Protein AF-A0A5J4T3P8-F1 (afdb_monom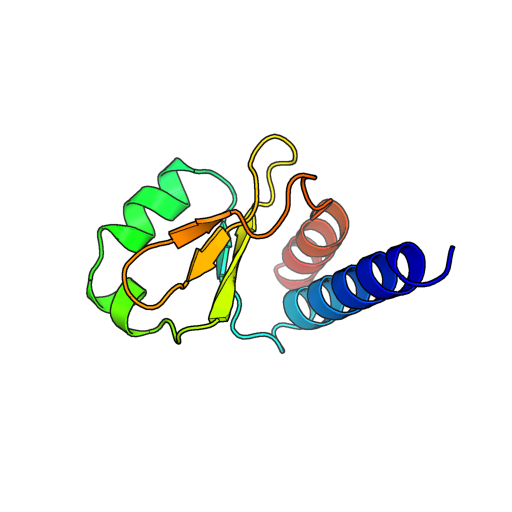er)

Mean predicted aligned error: 8.93 Å

pLDDT: mean 73.07, std 10.67, range [45.59, 88.94]

Organism: NCBI:txid222440

Secondary structure (DSSP, 8-state):
--HHHHHHHHHHHHHHHHHTT-S-PEEESSHHHHHHHHHSHHHHTTPPTT-EEEESSTTS--EEE-SSSEEES-SS---THHHHHHHHHHT-

Nearest PDB structures (foldseek):
  7r8y-assembly1_B  TM=4.433E-01  e=2.790E+00  synthetic construct
  2in3-assembly1_A  TM=2.493E-01  e=2.607E+00  Nitrosomonas europaea
  8rkd-assembly1_B  TM=4.887E-01  e=9.488E+00  Caulobacter vibrioides NA1000

Structure (mmCIF, N/CA/C/O backbone):
data_AF-A0A5J4T3P8-F1
#
_entry.id   AF-A0A5J4T3P8-F1
#
loop_
_atom_site.group_PDB
_atom_site.id
_atom_site.type_symbol
_atom_site.label_atom_id
_atom_site.label_alt_id
_atom_site.label_comp_id
_atom_site.label_asym_id
_atom_site.label_entity_id
_atom_site.label_seq_id
_atom_site.pdbx_PDB_ins_code
_atom_site.Cartn_x
_atom_site.Cartn_y
_atom_site.Cartn_z
_atom_site.occupancy
_atom_site.B_iso_or_equiv
_atom_site.auth_seq_id
_atom_site.auth_comp_id
_atom_site.auth_asym_id
_atom_site.auth_atom_id
_atom_site.pdbx_PDB_model_num
ATOM 1 N N . MET A 1 1 ? 5.740 -10.976 -26.769 1.00 58.03 1 MET A N 1
ATOM 2 C CA . MET A 1 1 ? 6.023 -9.708 -26.065 1.00 58.03 1 MET A CA 1
ATOM 3 C C . MET A 1 1 ? 4.759 -8.845 -26.080 1.00 58.03 1 MET A C 1
ATOM 5 O O . MET A 1 1 ? 4.651 -7.922 -26.867 1.00 58.03 1 MET A O 1
ATOM 9 N N . LEU A 1 2 ? 3.752 -9.234 -25.294 1.00 52.75 2 LEU A N 1
ATOM 10 C CA . LEU A 1 2 ? 2.438 -8.563 -25.208 1.00 52.75 2 LEU A CA 1
ATOM 11 C C . LEU A 1 2 ? 1.976 -8.513 -23.749 1.00 52.75 2 LEU A C 1
ATOM 13 O O . LEU A 1 2 ? 1.510 -7.481 -23.291 1.00 52.75 2 LEU A O 1
ATOM 17 N N . VAL A 1 3 ? 2.213 -9.601 -23.010 1.00 46.84 3 VAL A N 1
ATOM 18 C CA . VAL A 1 3 ? 1.897 -9.729 -21.581 1.00 46.84 3 VAL A CA 1
ATOM 19 C C . VAL A 1 3 ? 2.618 -8.668 -20.742 1.00 46.84 3 VAL A C 1
ATOM 21 O O . VAL A 1 3 ? 1.964 -7.958 -19.994 1.00 46.84 3 VAL A O 1
ATOM 24 N N . SER A 1 4 ? 3.923 -8.462 -20.953 1.00 53.00 4 SER A N 1
ATOM 25 C CA . SER A 1 4 ? 4.698 -7.441 -20.229 1.00 53.00 4 SER A CA 1
ATOM 26 C C . SER A 1 4 ? 4.191 -6.018 -20.489 1.00 53.00 4 SER A C 1
ATOM 28 O O . SER A 1 4 ? 4.089 -5.226 -19.569 1.00 53.00 4 SER A O 1
ATOM 30 N N . SER A 1 5 ? 3.786 -5.702 -21.727 1.00 58.31 5 SER A N 1
ATOM 31 C CA . SER A 1 5 ? 3.236 -4.377 -22.055 1.00 58.31 5 SER A CA 1
ATOM 32 C C . SER A 1 5 ? 1.837 -4.155 -21.479 1.00 58.31 5 SER A C 1
ATOM 34 O O . SER A 1 5 ? 1.453 -3.008 -21.267 1.00 58.31 5 SER A O 1
ATOM 36 N N . LEU A 1 6 ? 1.067 -5.227 -21.274 1.00 56.47 6 LEU A N 1
ATOM 37 C CA . LEU A 1 6 ? -0.233 -5.178 -20.610 1.00 56.47 6 LEU A CA 1
ATOM 38 C C . LEU A 1 6 ? -0.071 -4.931 -19.108 1.00 56.47 6 LEU A C 1
ATOM 40 O O . LEU A 1 6 ? -0.781 -4.082 -18.588 1.00 56.47 6 LEU A O 1
ATOM 44 N N . VAL A 1 7 ? 0.889 -5.601 -18.461 1.00 57.31 7 VAL A N 1
ATOM 45 C CA . VAL A 1 7 ? 1.233 -5.399 -17.040 1.00 57.31 7 VAL A CA 1
ATOM 46 C C . VAL A 1 7 ? 1.682 -3.958 -16.789 1.00 57.31 7 VAL A C 1
ATOM 48 O O . VAL A 1 7 ? 1.044 -3.260 -16.011 1.00 57.31 7 VAL A O 1
ATOM 51 N N . THR A 1 8 ? 2.650 -3.447 -17.560 1.00 62.34 8 THR A N 1
ATOM 52 C CA . THR A 1 8 ? 3.115 -2.052 -17.423 1.00 62.34 8 THR A CA 1
ATOM 53 C C . THR A 1 8 ? 2.003 -1.031 -17.675 1.00 62.34 8 THR A C 1
ATOM 55 O O . THR A 1 8 ? 1.965 0.036 -17.068 1.00 62.34 8 THR A O 1
ATOM 58 N N . LYS A 1 9 ? 1.073 -1.333 -18.588 1.00 64.62 9 LYS A N 1
ATOM 59 C CA . LYS A 1 9 ? -0.068 -0.452 -18.861 1.00 64.62 9 LYS A CA 1
ATOM 60 C C . LYS A 1 9 ? -1.107 -0.483 -17.738 1.00 64.62 9 LYS A C 1
ATOM 62 O O . LYS A 1 9 ? -1.750 0.538 -17.513 1.00 64.62 9 LYS A O 1
ATOM 67 N N . LEU A 1 10 ? -1.291 -1.629 -17.083 1.00 67.19 10 LEU A N 1
ATOM 68 C CA . LEU A 1 10 ? -2.197 -1.773 -15.947 1.00 67.19 10 LEU A CA 1
ATOM 69 C C . LEU A 1 10 ? -1.659 -1.002 -14.736 1.00 67.19 10 LEU A C 1
ATOM 71 O O . LEU A 1 10 ? -2.393 -0.202 -14.174 1.00 67.19 10 LEU A O 1
ATOM 75 N N . GLN A 1 11 ? -0.361 -1.131 -14.450 1.00 66.81 11 GLN A N 1
ATOM 76 C CA . GLN A 1 11 ? 0.325 -0.384 -13.389 1.00 66.81 11 GLN A CA 1
ATOM 77 C C . GLN A 1 11 ? 0.206 1.128 -13.569 1.00 66.81 11 GLN A C 1
ATOM 79 O O . GLN A 1 11 ? -0.227 1.824 -12.665 1.00 66.81 11 GLN A O 1
ATOM 84 N N . LEU A 1 12 ? 0.465 1.646 -14.776 1.00 69.38 12 LEU A N 1
ATOM 85 C CA . LEU A 1 12 ? 0.309 3.082 -15.046 1.00 69.38 12 LEU A CA 1
ATOM 86 C C . LEU A 1 12 ? -1.140 3.576 -14.905 1.00 69.38 12 LEU A C 1
ATOM 88 O O . LEU A 1 12 ? -1.369 4.757 -14.636 1.00 69.38 12 LEU A O 1
ATOM 92 N N . GLN A 1 13 ? -2.123 2.703 -15.144 1.00 72.25 13 GLN A N 1
ATOM 93 C CA . GLN A 1 13 ? -3.531 3.031 -14.942 1.00 72.25 13 GLN A CA 1
ATOM 94 C C . GLN A 1 13 ? -3.867 3.064 -13.446 1.00 72.25 13 GLN A C 1
ATOM 96 O O . GLN A 1 13 ? -4.506 4.018 -13.007 1.00 72.25 13 GLN A O 1
ATOM 101 N N . GLU A 1 14 ? -3.383 2.087 -12.677 1.00 70.50 14 GLU A N 1
ATOM 102 C CA . GLU A 1 14 ? -3.505 2.039 -11.215 1.00 70.50 14 GLU A CA 1
ATOM 103 C C . GLU A 1 14 ? -2.820 3.245 -10.559 1.00 70.50 14 GLU A C 1
ATOM 105 O O . GLU A 1 14 ? -3.479 3.971 -9.821 1.00 70.50 14 GLU A O 1
ATOM 110 N N . ASP A 1 15 ? -1.579 3.574 -10.930 1.00 67.12 15 ASP A N 1
ATOM 111 C CA . ASP A 1 15 ? -0.857 4.772 -10.471 1.00 67.12 15 ASP A CA 1
ATOM 112 C C . ASP A 1 15 ? -1.668 6.055 -10.705 1.00 67.12 15 ASP A C 1
ATOM 114 O O . ASP A 1 15 ? -1.708 6.966 -9.873 1.00 67.12 15 ASP A O 1
ATOM 118 N N . SER A 1 16 ? -2.342 6.142 -11.855 1.00 68.06 16 SER A N 1
ATOM 119 C CA . SER A 1 16 ? -3.183 7.288 -12.195 1.00 68.06 16 SER A CA 1
ATOM 120 C C . SER A 1 16 ? -4.450 7.351 -11.348 1.00 68.06 16 SER A C 1
ATOM 122 O O . SER A 1 16 ? -4.850 8.438 -10.924 1.00 68.06 16 SER A O 1
ATOM 124 N N . ASP A 1 17 ? -5.085 6.206 -11.104 1.00 70.00 17 ASP A N 1
ATOM 125 C CA . ASP A 1 17 ? -6.282 6.116 -10.275 1.00 70.00 17 ASP A CA 1
ATOM 126 C C . ASP A 1 17 ? -5.956 6.387 -8.797 1.00 70.00 17 ASP A C 1
ATOM 128 O O . ASP A 1 17 ? -6.725 7.078 -8.125 1.00 70.00 17 ASP A O 1
ATOM 132 N N . ILE A 1 18 ? -4.784 5.964 -8.320 1.00 69.06 18 ILE A N 1
ATOM 133 C CA . ILE A 1 18 ? -4.231 6.285 -6.999 1.00 69.06 18 ILE A CA 1
ATOM 134 C C . ILE A 1 18 ? -3.964 7.792 -6.879 1.00 69.06 18 ILE A C 1
ATOM 136 O O . ILE A 1 18 ? -4.464 8.443 -5.961 1.00 69.06 18 ILE A O 1
ATOM 140 N N . ALA A 1 19 ? -3.243 8.389 -7.836 1.00 62.31 19 ALA A N 1
ATOM 141 C CA . ALA A 1 19 ? -2.936 9.823 -7.832 1.00 62.31 19 ALA A CA 1
ATOM 142 C C . ALA A 1 19 ? -4.194 10.710 -7.889 1.00 62.31 19 ALA A C 1
ATOM 144 O O . ALA A 1 19 ? -4.187 11.846 -7.418 1.00 62.31 19 ALA A O 1
ATOM 145 N N . GLN A 1 20 ? -5.281 10.194 -8.468 1.00 64.25 20 GLN A N 1
ATOM 146 C CA . GLN A 1 20 ? -6.583 10.862 -8.529 1.00 64.25 20 GLN A CA 1
ATOM 147 C C . GLN A 1 20 ? -7.485 10.550 -7.321 1.00 64.25 20 GLN A C 1
ATOM 149 O O . GLN A 1 20 ? -8.629 11.009 -7.300 1.00 64.25 20 GLN A O 1
ATOM 154 N N . GLY A 1 21 ? -7.012 9.767 -6.342 1.00 62.84 21 GLY A N 1
ATOM 155 C CA . GLY A 1 21 ? -7.788 9.336 -5.174 1.00 62.84 21 GLY A CA 1
ATOM 156 C C . GLY A 1 21 ? -9.010 8.480 -5.527 1.00 62.84 21 GLY A C 1
ATOM 157 O O . GLY A 1 21 ? -9.975 8.427 -4.766 1.00 62.84 21 GLY A O 1
ATOM 158 N N . LYS A 1 22 ? -9.015 7.872 -6.719 1.00 66.06 22 LYS A N 1
ATOM 159 C CA . LYS A 1 22 ? -10.085 6.997 -7.216 1.00 66.06 22 LYS A CA 1
ATOM 160 C C . LYS A 1 22 ? -9.918 5.564 -6.733 1.00 66.06 22 LYS A C 1
ATOM 162 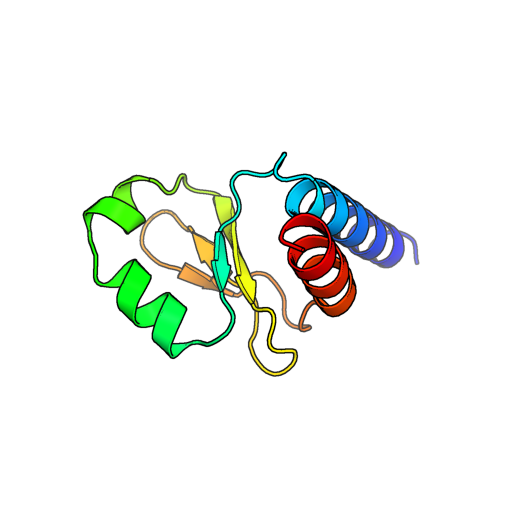O O . LYS A 1 22 ? -10.920 4.856 -6.614 1.00 66.06 22 LYS A O 1
ATOM 167 N N . SER A 1 23 ? -8.680 5.137 -6.499 1.00 64.19 23 SER A N 1
ATOM 168 C CA . SER A 1 23 ? -8.395 3.815 -5.957 1.00 64.19 23 SER A CA 1
ATOM 169 C C . SER A 1 23 ? -8.548 3.815 -4.429 1.00 64.19 23 SER A C 1
ATOM 171 O O . SER A 1 23 ? -8.439 4.851 -3.770 1.00 64.19 23 SER A O 1
ATOM 173 N N . LYS A 1 24 ? -8.865 2.645 -3.865 1.00 63.00 24 LYS A N 1
ATOM 174 C CA . LYS A 1 24 ? -8.920 2.426 -2.409 1.00 63.00 24 LYS A CA 1
ATOM 175 C C . LYS A 1 24 ? -7.557 2.031 -1.835 1.00 63.00 24 LYS A C 1
ATOM 177 O O . LYS A 1 24 ? -7.490 1.597 -0.686 1.00 63.00 24 LYS A O 1
ATOM 182 N N . ASP A 1 25 ? -6.504 2.134 -2.634 1.00 68.00 25 ASP A N 1
ATOM 183 C CA . ASP A 1 25 ? -5.209 1.578 -2.285 1.00 68.00 25 ASP A CA 1
ATOM 184 C C . ASP A 1 25 ? -4.506 2.481 -1.277 1.00 68.00 25 ASP A C 1
ATOM 186 O O . ASP A 1 25 ? -4.600 3.711 -1.323 1.00 68.00 25 ASP A O 1
ATOM 190 N N . ASN A 1 26 ? -3.812 1.856 -0.330 1.00 71.06 26 ASN A N 1
ATOM 191 C CA . ASN A 1 26 ? -3.106 2.584 0.714 1.00 71.06 26 ASN A CA 1
ATOM 192 C C . ASN A 1 26 ? -1.653 2.767 0.274 1.00 71.06 26 ASN A C 1
ATOM 194 O O . ASN A 1 26 ? -0.966 1.791 -0.033 1.00 71.06 26 ASN A O 1
ATOM 198 N N . ILE A 1 27 ? -1.209 4.023 0.233 1.00 71.12 27 ILE A N 1
ATOM 199 C CA . ILE A 1 27 ? 0.157 4.407 -0.127 1.00 71.12 27 ILE A CA 1
ATOM 200 C C . ILE A 1 27 ? 0.948 4.646 1.159 1.00 71.12 27 ILE A C 1
ATOM 202 O O . ILE A 1 27 ? 0.501 5.402 2.025 1.00 71.12 27 ILE A O 1
ATOM 206 N N . TYR A 1 28 ? 2.137 4.062 1.254 1.00 75.62 28 TYR A N 1
ATOM 207 C CA . TYR A 1 28 ? 3.057 4.226 2.378 1.00 75.62 28 TYR A CA 1
ATOM 208 C C . TYR A 1 28 ? 4.383 4.811 1.902 1.00 75.62 28 TYR A C 1
ATOM 210 O O . TYR A 1 28 ? 4.868 4.477 0.821 1.00 75.62 28 TYR A O 1
ATOM 218 N N . VAL A 1 29 ? 5.001 5.675 2.707 1.00 70.62 29 VAL A N 1
ATOM 219 C CA . VAL A 1 29 ? 6.320 6.233 2.387 1.00 70.62 29 VAL A CA 1
ATOM 220 C C . VAL A 1 29 ? 7.424 5.299 2.870 1.00 70.62 29 VAL A C 1
ATOM 222 O O . VAL A 1 29 ? 8.435 5.151 2.192 1.00 70.62 29 VAL A O 1
ATOM 225 N N . THR A 1 30 ? 7.224 4.627 4.009 1.00 78.44 30 THR A N 1
ATOM 226 C CA . THR A 1 30 ? 8.216 3.718 4.606 1.00 78.44 30 THR A CA 1
ATOM 227 C C . THR A 1 30 ? 7.597 2.433 5.150 1.00 78.44 30 THR A C 1
ATOM 229 O O . THR A 1 30 ? 6.426 2.397 5.534 1.00 78.44 30 THR A O 1
ATOM 232 N N . THR A 1 31 ? 8.398 1.365 5.248 1.00 80.19 31 THR A N 1
ATOM 233 C CA . THR A 1 31 ? 7.971 0.090 5.858 1.00 80.19 31 THR A CA 1
ATOM 234 C C . THR A 1 31 ? 7.540 0.242 7.315 1.00 80.19 31 THR A C 1
ATOM 236 O O . THR A 1 31 ? 6.661 -0.487 7.762 1.00 80.19 31 THR A O 1
ATOM 239 N N . GLU A 1 32 ? 8.103 1.196 8.058 1.00 84.44 32 GLU A N 1
ATOM 240 C CA . GLU A 1 32 ? 7.699 1.501 9.435 1.00 84.44 32 GLU A CA 1
ATOM 241 C C . GLU A 1 32 ? 6.276 2.071 9.510 1.00 84.44 32 GLU A C 1
ATOM 243 O O . GLU A 1 32 ? 5.497 1.661 10.374 1.00 84.44 32 GLU A O 1
ATOM 248 N N . GLU A 1 33 ? 5.902 2.956 8.581 1.00 84.25 33 GLU A N 1
ATOM 249 C CA . GLU A 1 33 ? 4.531 3.471 8.484 1.00 84.25 33 GLU A CA 1
ATOM 250 C C . GLU A 1 33 ? 3.541 2.359 8.150 1.00 84.25 33 GLU A C 1
ATOM 252 O O . GLU A 1 33 ? 2.498 2.264 8.796 1.00 84.25 33 GLU A O 1
ATOM 257 N N . MET A 1 34 ? 3.880 1.488 7.192 1.00 85.38 34 MET A N 1
ATOM 258 C CA . MET A 1 34 ? 3.050 0.322 6.887 1.00 85.38 34 MET A CA 1
ATOM 259 C C . MET A 1 34 ? 2.910 -0.576 8.115 1.00 85.38 34 MET A C 1
ATOM 261 O O . MET A 1 34 ? 1.789 -0.927 8.462 1.00 85.38 34 MET A O 1
ATOM 265 N N . ASN A 1 35 ? 4.017 -0.902 8.794 1.00 85.69 35 ASN A N 1
ATOM 266 C CA . ASN A 1 35 ? 4.026 -1.752 9.987 1.00 85.69 35 ASN A CA 1
ATOM 267 C C . ASN A 1 35 ? 3.170 -1.168 11.118 1.00 85.69 35 ASN A C 1
ATOM 269 O O . ASN A 1 35 ? 2.365 -1.875 11.713 1.00 85.69 35 ASN A O 1
ATOM 273 N N . THR A 1 36 ? 3.284 0.134 11.371 1.00 87.94 36 THR A N 1
ATOM 274 C CA . THR A 1 36 ? 2.459 0.827 12.371 1.00 87.94 36 THR A CA 1
ATOM 275 C C . THR A 1 36 ? 0.982 0.798 11.985 1.00 87.94 36 THR A C 1
ATOM 277 O O . THR A 1 36 ? 0.110 0.633 12.835 1.00 87.94 36 THR A O 1
ATOM 280 N N . TRP A 1 37 ? 0.687 0.943 10.693 1.00 85.94 37 TRP A N 1
ATOM 281 C CA . TRP A 1 37 ? -0.676 0.924 10.183 1.00 85.94 37 TRP A CA 1
ATOM 282 C C . TRP A 1 37 ? -1.312 -0.471 10.249 1.00 85.94 37 TRP A C 1
ATOM 284 O O . TRP A 1 37 ? -2.477 -0.570 10.621 1.00 85.94 37 TRP A O 1
ATOM 294 N N . ILE A 1 38 ? -0.575 -1.542 9.923 1.00 84.00 38 ILE A N 1
ATOM 295 C CA . ILE A 1 38 ? -1.067 -2.934 9.989 1.00 84.00 38 ILE A CA 1
ATOM 296 C C . ILE A 1 38 ? -1.130 -3.489 11.417 1.00 84.00 38 ILE A C 1
ATOM 298 O O . ILE A 1 38 ? -1.901 -4.418 11.656 1.00 84.00 38 ILE A O 1
ATOM 302 N N . ASP A 1 39 ? -0.370 -2.928 12.362 1.00 88.94 39 ASP A N 1
ATOM 303 C CA . ASP A 1 39 ? -0.515 -3.234 13.794 1.00 88.94 39 ASP A CA 1
ATOM 304 C C . ASP A 1 39 ? -1.869 -2.748 14.347 1.00 88.94 39 ASP A C 1
ATOM 306 O O . ASP A 1 39 ? -2.387 -3.301 15.321 1.00 88.94 39 ASP A O 1
ATOM 310 N N . ASP A 1 40 ? -2.487 -1.752 13.704 1.00 86.12 40 ASP A N 1
ATOM 311 C CA . ASP A 1 40 ? -3.842 -1.309 14.014 1.00 86.12 40 ASP A CA 1
ATOM 312 C C . ASP A 1 40 ? -4.889 -2.204 13.323 1.00 86.12 40 ASP A C 1
ATOM 314 O O . ASP A 1 40 ? -5.129 -2.156 12.111 1.00 86.12 40 ASP A O 1
ATOM 318 N N . GLN A 1 41 ? -5.574 -3.014 14.130 1.00 82.62 41 GLN A N 1
ATOM 319 C CA . GLN A 1 41 ? -6.596 -3.944 13.662 1.00 82.62 41 GLN A CA 1
ATOM 320 C C . GLN A 1 41 ? -7.783 -3.244 12.970 1.00 82.62 41 GLN A C 1
ATOM 322 O O . GLN A 1 41 ? -8.403 -3.846 12.089 1.00 82.62 41 GLN A O 1
ATOM 327 N N . GLU A 1 42 ? -8.107 -1.991 13.315 1.00 85.25 42 GLU A N 1
ATOM 328 C CA . GLU A 1 42 ? -9.169 -1.238 12.632 1.00 85.25 42 GLU A CA 1
ATOM 329 C C . GLU A 1 42 ? -8.776 -0.874 11.202 1.00 85.25 42 GLU A C 1
ATOM 331 O O . GLU A 1 42 ? -9.628 -0.825 10.313 1.00 85.25 42 GLU A O 1
ATOM 336 N N . ASN A 1 43 ? -7.490 -0.636 10.961 1.00 83.38 43 ASN A N 1
ATOM 337 C CA . ASN A 1 43 ? -6.968 -0.351 9.633 1.00 83.38 43 ASN A CA 1
ATOM 338 C C . ASN A 1 43 ? -6.935 -1.608 8.769 1.00 83.38 43 ASN A C 1
ATOM 340 O O . ASN A 1 43 ? -7.438 -1.595 7.646 1.00 83.38 43 ASN A O 1
ATOM 344 N N . VAL A 1 44 ? -6.483 -2.731 9.332 1.00 80.69 44 VAL A N 1
ATOM 345 C CA . VAL A 1 44 ? -6.546 -4.031 8.650 1.00 80.69 44 VAL A CA 1
ATOM 346 C C . VAL A 1 44 ? -7.990 -4.423 8.319 1.00 80.69 44 VAL A C 1
ATOM 348 O O . VAL A 1 44 ? -8.241 -4.977 7.252 1.00 80.69 44 VAL A O 1
ATOM 351 N N . ALA A 1 45 ? -8.960 -4.098 9.181 1.00 84.06 45 ALA A N 1
ATOM 352 C CA . ALA A 1 45 ? -10.378 -4.370 8.936 1.00 84.06 45 ALA A CA 1
ATOM 353 C C . ALA A 1 45 ? -10.989 -3.547 7.783 1.00 84.06 45 ALA A C 1
ATOM 355 O O . ALA A 1 45 ? -12.048 -3.918 7.275 1.00 84.06 45 ALA A O 1
ATOM 356 N N . LYS A 1 46 ? -10.346 -2.448 7.362 1.00 82.69 46 LYS A N 1
ATOM 357 C CA . LY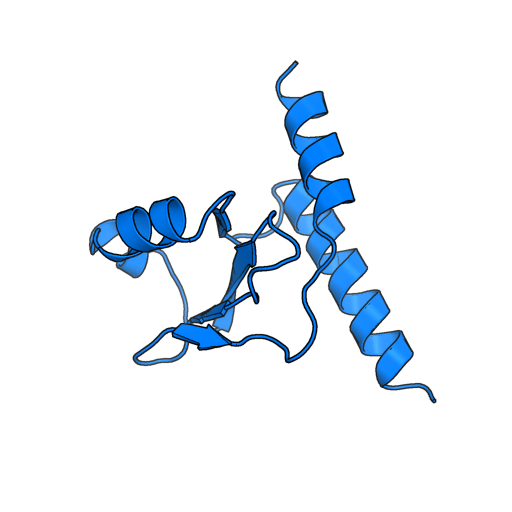S A 1 46 ? -10.770 -1.652 6.196 1.00 82.69 46 LYS A CA 1
ATOM 358 C C . LYS A 1 46 ? -10.331 -2.283 4.870 1.00 82.69 46 LYS A C 1
ATOM 360 O O . LYS A 1 46 ? -10.905 -1.927 3.842 1.00 82.69 46 LYS A O 1
ATOM 365 N N . LEU A 1 47 ? -9.365 -3.208 4.892 1.00 81.94 47 LEU A N 1
ATOM 366 C CA . LEU A 1 47 ? -8.871 -3.886 3.694 1.00 81.94 47 LEU A CA 1
ATOM 367 C C . LEU A 1 47 ? -9.776 -5.037 3.269 1.00 81.94 47 LEU A C 1
ATOM 369 O O . LEU A 1 47 ? -10.185 -5.883 4.067 1.00 81.94 47 LEU A O 1
ATOM 373 N N . SER A 1 48 ? -10.013 -5.109 1.968 1.00 83.50 48 SER A N 1
ATOM 374 C CA . SER A 1 48 ? -10.594 -6.257 1.290 1.00 83.50 48 SER A CA 1
ATOM 375 C C . SER A 1 48 ? -9.498 -7.195 0.781 1.00 83.50 48 SER A C 1
ATOM 377 O O . SER A 1 48 ? -8.346 -6.815 0.582 1.00 83.50 48 SER A O 1
ATOM 379 N N . ILE A 1 49 ? -9.853 -8.464 0.576 1.00 83.00 49 ILE A N 1
ATOM 380 C CA . ILE A 1 49 ? -8.955 -9.423 -0.077 1.00 83.00 49 ILE A CA 1
ATOM 381 C C . ILE A 1 49 ? -8.732 -8.956 -1.516 1.00 83.00 49 ILE A C 1
ATOM 383 O O . ILE A 1 49 ? -9.705 -8.742 -2.239 1.00 83.00 49 ILE A O 1
ATOM 387 N N . GLY A 1 50 ? -7.469 -8.857 -1.922 1.00 82.00 50 GLY A N 1
ATOM 388 C CA . GLY A 1 50 ? -7.072 -8.322 -3.221 1.00 82.00 50 GLY A CA 1
ATOM 389 C C . GLY A 1 50 ? -6.759 -6.827 -3.224 1.00 82.00 50 GLY A C 1
ATOM 390 O O . GLY A 1 50 ? -6.385 -6.332 -4.278 1.00 82.00 50 GLY A O 1
ATOM 391 N N . ASP A 1 51 ? -6.891 -6.122 -2.093 1.00 83.62 51 ASP A N 1
ATOM 392 C CA . ASP A 1 51 ? -6.463 -4.721 -2.006 1.00 83.62 51 ASP A CA 1
ATOM 393 C C . ASP A 1 51 ? -4.933 -4.628 -2.059 1.00 83.62 51 ASP A C 1
ATOM 395 O O . ASP A 1 51 ? -4.229 -5.408 -1.400 1.00 83.62 51 ASP A O 1
ATOM 399 N N . ASN A 1 52 ? -4.436 -3.646 -2.809 1.00 83.06 52 ASN A N 1
ATOM 400 C CA . ASN A 1 52 ? -3.012 -3.403 -2.992 1.00 83.06 52 ASN A CA 1
ATOM 401 C C . ASN A 1 52 ? -2.499 -2.355 -1.991 1.00 83.06 52 ASN A C 1
ATOM 403 O O . ASN A 1 52 ? -3.210 -1.449 -1.545 1.00 83.06 52 ASN A O 1
ATOM 407 N N . LEU A 1 53 ? -1.239 -2.518 -1.609 1.00 81.62 53 LEU A N 1
ATOM 408 C CA . LEU A 1 53 ? -0.515 -1.704 -0.644 1.00 81.62 53 LEU A CA 1
ATOM 409 C C . LEU A 1 53 ? 0.784 -1.301 -1.310 1.00 81.62 53 LEU A C 1
ATOM 411 O O . LEU A 1 53 ? 1.647 -2.146 -1.561 1.00 81.62 53 LEU A O 1
ATOM 415 N N . TYR A 1 54 ? 0.899 -0.015 -1.591 1.00 78.88 54 TYR A N 1
ATOM 416 C CA . TYR A 1 54 ? 1.982 0.485 -2.408 1.00 78.88 54 TYR A CA 1
ATOM 417 C C . TYR A 1 54 ? 2.976 1.293 -1.595 1.00 78.88 54 TYR A C 1
ATOM 419 O O . TYR A 1 54 ? 2.598 2.031 -0.680 1.00 78.88 54 TYR A O 1
ATOM 427 N N . PHE A 1 55 ? 4.246 1.182 -1.963 1.00 79.88 55 PHE A N 1
ATOM 428 C CA . PHE A 1 55 ? 5.325 1.944 -1.368 1.00 79.88 55 PHE A CA 1
ATOM 429 C C . PHE A 1 55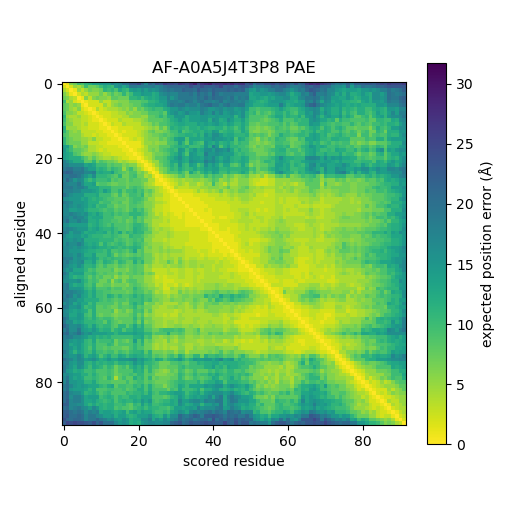 ? 5.849 3.014 -2.312 1.00 79.88 55 PHE A C 1
ATOM 431 O O . PHE A 1 55 ? 6.122 2.780 -3.482 1.00 79.88 55 PHE A O 1
ATOM 438 N N . VAL A 1 56 ? 6.050 4.212 -1.769 1.00 73.56 56 VAL A N 1
ATOM 439 C CA . VAL A 1 56 ? 6.760 5.288 -2.469 1.00 73.56 56 VAL A CA 1
ATOM 440 C C . VAL A 1 56 ? 8.231 4.937 -2.672 1.00 73.56 56 VAL A C 1
ATOM 442 O O . VAL A 1 56 ? 8.841 5.342 -3.665 1.00 73.56 56 VAL A O 1
ATOM 445 N N . ASP A 1 57 ? 8.814 4.241 -1.698 1.00 76.75 57 ASP A N 1
ATOM 446 C CA . ASP A 1 57 ? 10.214 3.859 -1.736 1.00 76.75 57 ASP A CA 1
ATOM 447 C C . ASP A 1 57 ? 10.454 2.759 -2.774 1.00 76.75 57 ASP A C 1
ATOM 449 O O . ASP A 1 57 ? 9.898 1.666 -2.708 1.00 76.75 57 ASP A O 1
ATOM 453 N N . LYS A 1 58 ? 11.361 3.054 -3.704 1.00 74.44 58 LYS A N 1
ATOM 454 C CA . LYS A 1 58 ? 11.747 2.201 -4.831 1.00 74.44 58 LYS A CA 1
ATOM 455 C C . LYS A 1 58 ? 12.560 0.979 -4.413 1.00 74.44 58 LYS A C 1
ATOM 457 O O . LYS A 1 58 ? 12.847 0.125 -5.249 1.00 74.44 58 LYS A O 1
ATOM 462 N N . GLU A 1 59 ? 13.008 0.926 -3.163 1.00 78.12 59 GLU A N 1
ATOM 463 C CA . GLU A 1 59 ? 13.708 -0.231 -2.604 1.00 78.12 59 GLU A CA 1
ATOM 464 C C . GLU A 1 59 ? 12.756 -1.198 -1.887 1.00 78.12 59 GLU A C 1
ATOM 466 O O . GLU A 1 59 ? 13.160 -2.307 -1.523 1.00 78.12 59 GLU A O 1
ATOM 471 N N . VAL A 1 60 ? 11.488 -0.815 -1.705 1.00 78.56 60 VAL A N 1
ATOM 472 C CA . VAL A 1 60 ? 10.491 -1.612 -0.992 1.00 78.56 60 VAL A CA 1
ATOM 473 C C . VAL A 1 60 ? 9.509 -2.210 -1.990 1.00 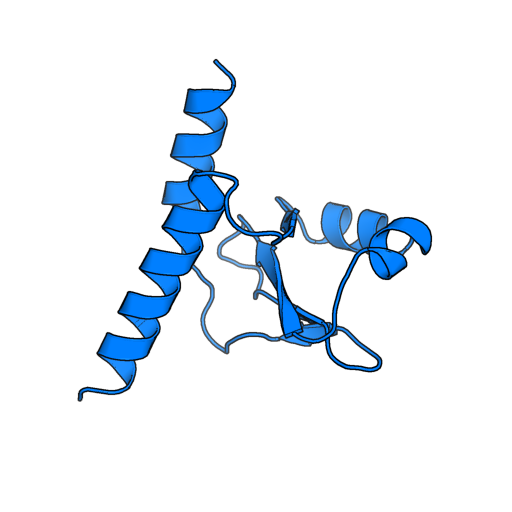78.56 60 VAL A C 1
ATOM 475 O O . VAL A 1 60 ? 8.907 -1.509 -2.790 1.00 78.56 60 VAL A O 1
ATOM 478 N N . MET A 1 61 ? 9.337 -3.530 -1.940 1.00 82.25 61 MET A N 1
ATOM 479 C CA . MET A 1 61 ? 8.346 -4.202 -2.777 1.00 82.25 61 MET A CA 1
ATOM 480 C C . MET A 1 61 ? 6.928 -3.898 -2.297 1.00 82.25 61 MET A C 1
ATOM 482 O O . MET A 1 61 ? 6.661 -3.899 -1.093 1.00 82.25 61 MET A O 1
ATOM 486 N N . ASP A 1 62 ? 6.016 -3.740 -3.249 1.00 82.75 62 ASP A N 1
ATOM 487 C CA . ASP A 1 62 ? 4.591 -3.590 -2.977 1.00 82.75 62 ASP A CA 1
ATOM 488 C C . ASP A 1 62 ? 3.977 -4.895 -2.459 1.00 82.75 62 ASP A C 1
ATOM 490 O O . ASP A 1 62 ? 4.453 -6.004 -2.740 1.00 82.75 62 ASP A O 1
ATOM 494 N N . TYR A 1 63 ? 2.881 -4.765 -1.715 1.00 84.50 63 TYR A N 1
ATOM 495 C CA . TYR A 1 63 ? 2.146 -5.887 -1.144 1.00 84.50 63 TYR A CA 1
ATOM 496 C C . TYR A 1 63 ? 0.684 -5.880 -1.585 1.00 84.50 63 TYR A C 1
ATOM 498 O O . TYR A 1 63 ? 0.131 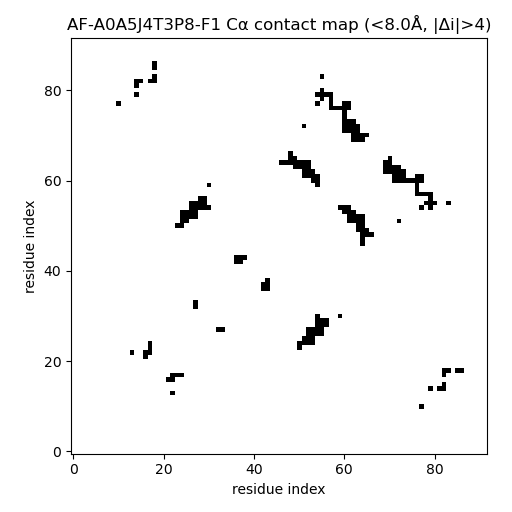-4.864 -1.979 1.00 84.50 63 TYR A O 1
ATOM 506 N N . TRP A 1 64 ? 0.024 -7.023 -1.455 1.00 86.19 64 TRP A N 1
ATOM 507 C CA . TRP A 1 64 ? -1.425 -7.143 -1.552 1.00 86.19 64 TRP A CA 1
ATOM 508 C C . TRP A 1 64 ? -1.971 -7.966 -0.394 1.00 86.19 64 TRP A C 1
ATOM 510 O O . TRP A 1 64 ? -1.281 -8.820 0.182 1.00 86.19 64 TRP A O 1
ATOM 520 N N . ARG A 1 65 ? -3.223 -7.693 -0.025 1.00 84.88 65 ARG A N 1
ATOM 521 C CA . ARG A 1 65 ? -3.918 -8.410 1.042 1.00 84.88 65 ARG A CA 1
ATOM 522 C C . ARG A 1 65 ? -4.442 -9.746 0.521 1.00 84.88 65 ARG A C 1
ATOM 524 O O . ARG A 1 65 ? -5.430 -9.799 -0.209 1.00 84.88 65 ARG A O 1
ATOM 531 N N . ASP A 1 66 ? -3.834 -10.837 0.970 1.00 85.44 66 ASP A N 1
ATOM 532 C CA . ASP A 1 66 ? -4.401 -12.177 0.839 1.00 85.44 66 ASP A CA 1
ATOM 533 C C . ASP A 1 66 ? -5.402 -12.436 1.985 1.00 85.44 66 ASP A C 1
ATOM 535 O O . ASP A 1 66 ? -5.577 -11.645 2.917 1.00 85.44 66 ASP A O 1
ATOM 539 N N . ARG A 1 67 ? -6.083 -13.580 1.940 1.00 80.62 67 ARG A N 1
ATOM 540 C CA . ARG A 1 67 ? -7.092 -14.002 2.917 1.00 80.62 67 ARG A CA 1
ATOM 541 C C . ARG A 1 67 ? -6.600 -13.985 4.366 1.00 80.62 67 ARG A C 1
ATOM 543 O O . ARG A 1 67 ? -7.412 -13.822 5.274 1.00 80.62 67 ARG A O 1
ATOM 550 N N . THR A 1 68 ? -5.301 -14.176 4.573 1.00 81.38 68 THR A N 1
ATOM 551 C CA . THR A 1 68 ? -4.712 -14.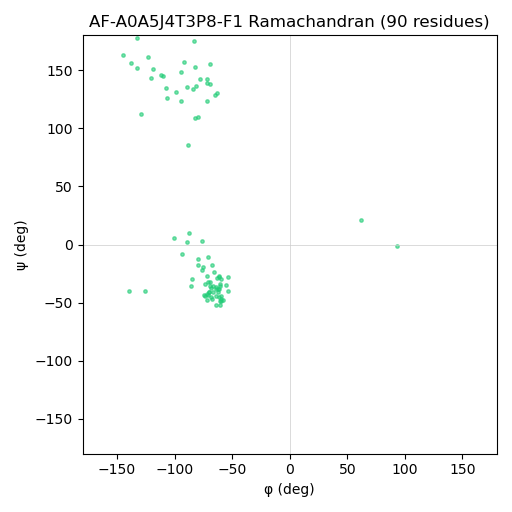345 5.909 1.00 81.38 68 THR A CA 1
ATOM 552 C C . THR A 1 68 ? -3.574 -13.364 6.169 1.00 81.38 68 THR A C 1
ATOM 554 O O . THR A 1 68 ? -3.529 -12.782 7.248 1.00 81.38 68 THR A O 1
ATOM 557 N N . ASP A 1 69 ? -2.730 -13.110 5.164 1.00 85.69 69 ASP A N 1
ATOM 558 C CA . ASP A 1 69 ? -1.500 -12.323 5.297 1.00 85.69 69 ASP A CA 1
ATOM 559 C C . ASP A 1 69 ? -1.364 -11.282 4.178 1.00 85.69 69 ASP A C 1
ATOM 561 O O . ASP A 1 69 ? -2.160 -11.238 3.242 1.00 85.69 69 ASP A O 1
ATOM 565 N N . PHE A 1 70 ? -0.298 -10.489 4.239 1.00 85.31 70 PHE A N 1
ATOM 566 C CA . PHE A 1 70 ? 0.175 -9.695 3.111 1.00 85.31 70 PHE A CA 1
ATOM 567 C C . PHE A 1 70 ? 1.168 -10.505 2.277 1.00 85.31 70 PHE A C 1
ATOM 569 O O . PHE A 1 70 ? 2.041 -11.192 2.817 1.00 85.31 70 PHE A O 1
ATOM 576 N N . LYS A 1 71 ? 1.021 -10.459 0.954 1.00 87.06 71 LYS A N 1
ATOM 577 C CA . LYS A 1 71 ? 1.923 -11.110 -0.003 1.00 87.06 71 LYS A CA 1
ATOM 578 C C . LYS A 1 71 ? 2.544 -10.054 -0.893 1.00 87.06 71 LYS A C 1
ATOM 580 O O . LYS A 1 71 ? 1.931 -9.027 -1.137 1.00 87.06 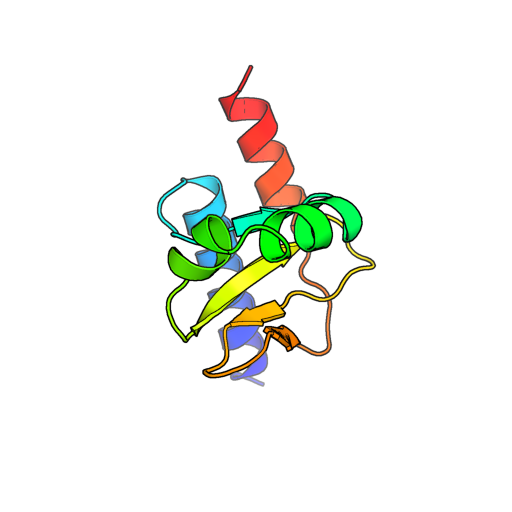71 LYS A O 1
ATOM 585 N N . VAL A 1 72 ? 3.750 -10.318 -1.370 1.00 83.38 72 VAL A N 1
ATOM 586 C CA . VAL A 1 72 ? 4.417 -9.439 -2.330 1.00 83.38 72 VAL A CA 1
ATOM 587 C C . VAL A 1 72 ? 3.596 -9.417 -3.623 1.00 83.38 72 VAL A C 1
ATOM 589 O O . VAL A 1 72 ? 3.194 -10.482 -4.103 1.00 83.38 72 VAL A O 1
ATOM 592 N N . LEU A 1 73 ? 3.303 -8.219 -4.130 1.00 78.94 73 LEU A N 1
ATOM 593 C CA . LEU A 1 73 ? 2.496 -8.009 -5.333 1.00 78.94 73 LEU A CA 1
ATOM 594 C C . LEU A 1 73 ? 3.278 -8.423 -6.585 1.00 78.94 73 LEU A C 1
ATOM 596 O O . LEU A 1 73 ? 2.781 -9.224 -7.376 1.00 78.94 73 LEU A O 1
ATOM 600 N N . GLU A 1 74 ? 4.532 -7.979 -6.712 1.00 75.06 74 GLU A N 1
ATOM 601 C CA . GLU A 1 74 ? 5.414 -8.298 -7.840 1.00 75.06 74 GLU A CA 1
ATOM 602 C C . GLU A 1 74 ? 6.887 -8.454 -7.431 1.00 75.06 74 GLU A C 1
ATOM 604 O O . GLU A 1 74 ? 7.308 -8.034 -6.358 1.00 75.06 74 GLU A O 1
ATOM 609 N N . THR A 1 75 ? 7.697 -9.081 -8.292 1.00 61.94 75 THR A N 1
ATOM 610 C CA . THR A 1 75 ? 9.153 -9.228 -8.083 1.00 61.94 75 THR A CA 1
ATOM 611 C C . THR A 1 75 ? 9.966 -7.982 -8.440 1.00 61.94 75 THR A C 1
ATOM 613 O O . THR A 1 75 ? 11.154 -7.935 -8.129 1.00 61.94 75 THR A O 1
ATOM 616 N N . GLU A 1 76 ? 9.359 -7.010 -9.119 1.00 67.00 76 GLU A N 1
ATOM 617 C CA . GLU A 1 76 ? 9.967 -5.721 -9.463 1.00 67.00 76 GLU A CA 1
ATOM 618 C C . GLU A 1 76 ? 9.257 -4.613 -8.673 1.00 67.00 76 GLU A C 1
ATOM 620 O O . GLU A 1 76 ? 8.068 -4.725 -8.387 1.00 67.00 76 GLU A O 1
ATOM 625 N N . VAL A 1 77 ? 9.993 -3.571 -8.276 1.00 68.06 77 VAL A N 1
ATOM 626 C CA . VAL A 1 77 ? 9.438 -2.463 -7.484 1.00 68.06 77 VAL A CA 1
ATOM 627 C C . VAL A 1 77 ? 8.774 -1.435 -8.403 1.00 68.06 77 VAL A C 1
ATOM 629 O O . VAL A 1 77 ? 9.374 -1.037 -9.407 1.00 68.06 77 VAL A O 1
ATOM 632 N N . SER A 1 78 ? 7.564 -0.986 -8.055 1.00 69.06 78 SER A N 1
ATOM 633 C CA . SER A 1 78 ? 6.833 0.041 -8.808 1.00 69.06 78 SER A CA 1
ATOM 634 C C . SER A 1 78 ? 7.457 1.431 -8.622 1.00 69.06 78 SER A C 1
ATOM 636 O O . SER A 1 78 ? 7.841 1.821 -7.521 1.00 69.06 78 SER A O 1
ATOM 638 N N . ASP A 1 79 ? 7.547 2.227 -9.695 1.00 70.56 79 ASP A N 1
ATOM 639 C CA . ASP A 1 79 ? 8.062 3.604 -9.618 1.00 70.56 79 ASP A CA 1
ATOM 640 C C . ASP A 1 79 ? 6.945 4.609 -9.294 1.00 70.56 79 ASP A C 1
ATOM 642 O O . ASP A 1 79 ? 6.380 5.270 -10.168 1.00 70.56 79 ASP A O 1
ATOM 646 N N . MET A 1 80 ? 6.669 4.768 -8.000 1.00 73.31 80 MET A N 1
ATOM 647 C CA . MET A 1 80 ? 5.625 5.649 -7.458 1.00 73.31 80 MET A CA 1
ATOM 648 C C . MET A 1 80 ? 5.967 7.147 -7.458 1.00 73.31 80 MET A C 1
ATOM 650 O O . MET A 1 80 ? 5.165 7.978 -7.017 1.00 73.31 80 MET A O 1
ATOM 654 N N . ASN A 1 81 ? 7.129 7.548 -7.986 1.00 69.31 81 ASN A N 1
ATOM 655 C CA . ASN A 1 81 ? 7.551 8.955 -8.003 1.00 69.31 81 ASN A CA 1
ATOM 656 C C . ASN A 1 81 ? 6.534 9.891 -8.679 1.00 69.31 81 ASN A C 1
ATOM 658 O O . ASN A 1 81 ? 6.375 11.049 -8.272 1.00 69.31 81 ASN A O 1
ATOM 662 N N . ASN A 1 82 ? 5.847 9.404 -9.716 1.00 65.69 82 ASN A N 1
ATOM 663 C CA . ASN A 1 82 ? 4.847 10.189 -10.437 1.00 65.69 82 ASN A CA 1
ATOM 664 C C . ASN A 1 82 ? 3.608 10.463 -9.572 1.00 65.69 82 ASN A C 1
ATOM 666 O O . ASN A 1 82 ? 3.082 11.576 -9.598 1.00 65.69 82 ASN A O 1
ATOM 670 N N . VAL A 1 83 ? 3.190 9.490 -8.757 1.00 65.00 83 VAL A N 1
ATOM 671 C CA . VAL A 1 83 ? 2.052 9.610 -7.833 1.00 65.00 83 VAL A CA 1
ATOM 672 C C . VAL A 1 83 ? 2.368 10.612 -6.724 1.00 65.00 83 VAL A C 1
ATOM 674 O O . VAL A 1 83 ? 1.587 11.529 -6.478 1.00 65.00 83 VAL A O 1
ATOM 677 N N . VAL A 1 84 ? 3.555 10.516 -6.118 1.00 66.56 84 VAL A N 1
ATOM 678 C CA . VAL A 1 84 ? 4.004 11.429 -5.050 1.00 66.56 84 VAL A CA 1
ATOM 679 C C . VAL A 1 84 ? 4.100 12.873 -5.516 1.00 66.56 84 VAL A C 1
ATOM 681 O O . VAL A 1 84 ? 3.750 13.795 -4.780 1.00 66.56 84 VAL A O 1
ATOM 684 N N . THR A 1 85 ? 4.554 13.090 -6.749 1.00 65.38 85 THR A N 1
ATOM 685 C CA . THR A 1 85 ? 4.628 14.436 -7.327 1.00 65.38 85 THR A CA 1
ATOM 686 C C . THR A 1 85 ? 3.234 15.060 -7.441 1.00 65.38 85 THR A C 1
ATOM 688 O O . THR A 1 85 ? 3.058 16.233 -7.113 1.00 65.38 85 THR A O 1
ATOM 691 N N . ILE A 1 86 ? 2.232 14.277 -7.851 1.00 62.97 86 ILE A N 1
ATOM 692 C CA . ILE A 1 86 ? 0.841 14.735 -7.961 1.00 62.97 86 ILE A CA 1
ATOM 693 C C . ILE A 1 86 ? 0.228 14.955 -6.574 1.00 62.97 86 ILE A C 1
ATOM 695 O O . ILE A 1 86 ? -0.404 15.986 -6.355 1.00 62.97 86 ILE A O 1
ATOM 699 N N . LEU A 1 87 ? 0.456 14.042 -5.625 1.00 62.72 87 LEU A N 1
ATOM 700 C CA . LEU A 1 87 ? -0.068 14.156 -4.263 1.00 62.72 87 LEU A CA 1
ATOM 701 C C . LEU A 1 87 ? 0.476 15.407 -3.552 1.00 62.72 87 LEU A C 1
ATOM 703 O O . LEU A 1 87 ? -0.289 16.185 -2.983 1.00 62.72 87 LEU A O 1
ATOM 707 N N . ASN A 1 88 ? 1.782 15.671 -3.662 1.00 61.72 88 ASN A N 1
ATOM 708 C CA . ASN A 1 88 ? 2.391 16.887 -3.116 1.00 61.72 88 ASN A CA 1
ATOM 709 C C . ASN A 1 88 ? 1.860 18.160 -3.793 1.00 61.72 88 ASN A C 1
ATOM 711 O O . ASN A 1 88 ? 1.664 19.168 -3.121 1.00 61.72 88 ASN A O 1
ATOM 715 N N . ALA A 1 89 ? 1.594 18.123 -5.103 1.00 59.72 89 ALA A N 1
ATOM 716 C CA . ALA A 1 89 ? 1.028 19.260 -5.829 1.00 59.72 89 ALA A CA 1
ATOM 717 C C . ALA A 1 89 ? -0.447 19.527 -5.479 1.00 59.72 89 ALA A C 1
ATOM 719 O O . ALA A 1 89 ? -0.875 20.676 -5.488 1.00 59.72 89 ALA A O 1
ATOM 720 N N . ALA A 1 90 ? -1.221 18.486 -5.165 1.00 55.38 90 ALA A N 1
ATOM 721 C CA . ALA A 1 90 ? -2.626 18.602 -4.773 1.00 55.38 90 ALA A CA 1
ATOM 722 C C . ALA A 1 90 ? -2.814 19.115 -3.332 1.00 55.38 90 ALA A C 1
ATOM 724 O O . ALA A 1 90 ? -3.893 19.597 -2.992 1.00 55.38 90 ALA A O 1
ATOM 725 N N . THR A 1 91 ? -1.774 19.024 -2.498 1.00 50.88 91 T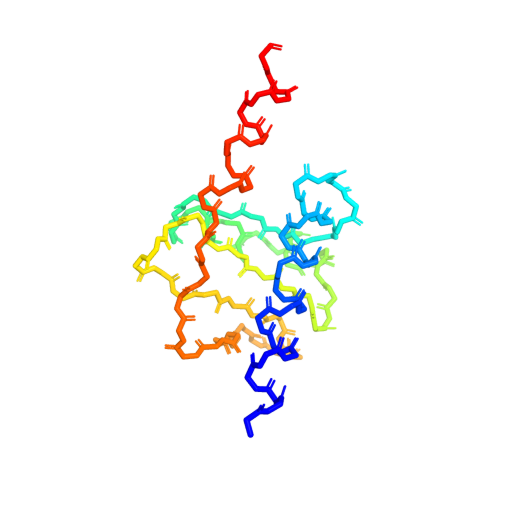HR A N 1
ATOM 726 C CA . THR A 1 91 ? -1.798 19.459 -1.090 1.00 50.88 91 THR A CA 1
ATOM 727 C C . THR A 1 91 ? -1.147 20.839 -0.872 1.00 50.88 91 THR A C 1
ATOM 729 O O . THR A 1 91 ? -0.990 21.257 0.276 1.00 50.88 91 THR A O 1
ATOM 732 N N . GLY A 1 92 ? -0.752 21.533 -1.951 1.00 45.59 92 GLY A N 1
ATOM 733 C CA . GLY A 1 92 ? -0.121 22.863 -1.934 1.00 45.59 92 GLY A CA 1
ATOM 734 C C . GLY A 1 92 ? -1.090 24.027 -2.105 1.00 45.59 92 GLY A C 1
ATOM 735 O O . GLY A 1 92 ? -2.073 23.883 -2.866 1.00 45.59 92 GLY A O 1
#

Radius of gyration: 13.44 Å; Cα contacts (8 Å, |Δi|>4): 109; chains: 1; bounding box: 24×37×40 Å

Foldseek 3Di:
DVVVVVVVVVLVVVLVCVLVVNAPAAEDADPVRVVVQVVDVVSVVVDDQQHKYAYCDQVDFIWGDHPPDIDGPDPGHDNSVVSVVSVVVVVD

Solvent-accessible surface area (backbone atoms only — not comparable to full-atom values): 5317 Å² total; per-residue (Å²): 143,54,68,67,62,50,52,58,52,49,52,57,49,50,46,50,31,49,48,67,66,70,45,91,57,51,79,29,72,44,72,66,58,46,50,59,45,59,71,36,63,73,55,51,68,70,58,51,75,71,40,47,36,42,34,51,37,64,89,42,66,28,30,25,31,48,94,84,51,77,41,73,64,51,98,63,53,56,83,34,62,66,33,53,55,45,48,57,59,72,74,105

Sequence (92 aa):
MLVSSLVTKLQLQEDSDIAQGKSKDNIYVTTEEMNTWIDDQENVAKLSIGDNLYFVDKEVMDYWRDRTDFKVLETEVSDMNNVVTILNAATG